Protein AF-A0A2Z4ULY5-F1 (afdb_monomer_lite)

pLDDT: mean 94.09, std 8.88, range [50.16, 98.69]

Radius of gyration: 17.5 Å; chains: 1; bounding box: 41×25×54 Å

Foldseek 3Di:
DALLVLLLVLLLVLLCLLLVQLVCLQPPLFDDPLVCQLVVHDLVPDDPVVSVVVSVVSNVLSVLSNVLSVLSNCLSPPPLVPHPLVSLVVNLVSLCVSQVVVLVVVVVSVVRGVGDDPSVSSVSSNVSSVSSSVSSDDPPDDD

Sequence (143 aa):
MTRLKIAKLCFYIVAIGLFGTGLIYMFLGTPMPYHLDAMQVAWSDLPQQYQVIITAFQRGAASGFLGGGIAIAMMTFFALERGGSWVRWGILLMGLIETIPAIHSVSQVMKHTPGEPPLGALVIFTILTLAGFFLSKSKNEPA

Secondary structure (DSSP, 8-state):
--HHHHHHHHHHHHHHHHHHHHHHHHH-SS--HHHHHHHTS-GGGS-HHHHHHHHHHHHHHHHHHHHHHHHHHHIIIIITTTS-HHHHHHHHHHHHHHHHHHHHHHHHHHHHSS----HHHHHHHHHHHHHHHHHT--TTS--

Structure (mmCIF, N/CA/C/O backbone):
data_AF-A0A2Z4ULY5-F1
#
_entry.id   AF-A0A2Z4ULY5-F1
#
loop_
_atom_site.group_PDB
_atom_site.id
_atom_site.type_symbol
_atom_site.label_atom_id
_atom_site.label_alt_id
_atom_site.label_comp_id
_atom_site.label_asym_id
_atom_site.label_entity_id
_atom_site.label_seq_id
_atom_site.pdbx_PDB_ins_code
_atom_site.Cartn_x
_atom_site.Cartn_y
_atom_site.Cartn_z
_atom_site.occupancy
_atom_site.B_iso_or_equiv
_atom_site.auth_seq_id
_atom_site.auth_comp_id
_atom_site.auth_asym_id
_atom_site.auth_atom_id
_atom_site.pdbx_PDB_model_num
ATOM 1 N N . MET A 1 1 ? -12.038 14.964 17.991 1.00 60.66 1 MET A N 1
ATOM 2 C CA . MET A 1 1 ? -12.642 13.770 17.342 1.00 60.66 1 MET A CA 1
ATOM 3 C C . MET A 1 1 ? -12.650 12.601 18.319 1.00 60.66 1 MET A C 1
ATOM 5 O O . MET A 1 1 ? -11.736 12.512 19.125 1.00 60.66 1 MET A O 1
ATOM 9 N N . THR A 1 2 ? -13.649 11.713 18.275 1.00 88.19 2 THR A N 1
ATOM 10 C CA . THR A 1 2 ? -13.622 10.471 19.075 1.00 88.19 2 THR A CA 1
ATOM 11 C C . THR A 1 2 ? -12.558 9.513 18.519 1.00 88.19 2 THR A C 1
ATOM 13 O O . THR A 1 2 ? -12.280 9.556 17.320 1.00 88.19 2 THR A O 1
ATOM 16 N N . ARG A 1 3 ? -11.964 8.641 19.354 1.00 92.44 3 ARG A N 1
ATOM 17 C CA . ARG A 1 3 ? -10.925 7.673 18.916 1.00 92.44 3 ARG A CA 1
ATOM 18 C C . ARG A 1 3 ? -11.381 6.847 17.706 1.00 92.44 3 ARG A C 1
ATOM 20 O O . ARG A 1 3 ? -10.630 6.700 16.750 1.00 92.44 3 ARG A O 1
ATOM 27 N N . LEU A 1 4 ? -12.650 6.435 17.700 1.00 92.69 4 LEU A N 1
ATOM 28 C CA . LEU A 1 4 ? -13.270 5.710 16.591 1.00 92.69 4 LEU A CA 1
ATOM 29 C C . LEU A 1 4 ? -13.349 6.533 15.294 1.00 92.69 4 LEU A C 1
ATOM 31 O O . LEU A 1 4 ? -13.080 6.001 14.223 1.00 92.69 4 LEU A O 1
ATOM 35 N N . LYS A 1 5 ? -13.659 7.836 15.364 1.00 94.19 5 LYS A N 1
ATOM 36 C CA . LYS A 1 5 ? -13.644 8.712 14.176 1.00 94.19 5 LYS A CA 1
ATOM 37 C C . LYS A 1 5 ? -12.239 8.826 13.581 1.00 94.19 5 LYS A C 1
ATOM 39 O O . LYS A 1 5 ? -12.105 8.825 12.363 1.00 94.19 5 LYS A O 1
ATOM 44 N N . ILE A 1 6 ? -11.209 8.902 14.428 1.00 96.19 6 ILE A N 1
ATOM 45 C CA . ILE A 1 6 ? -9.809 8.921 13.973 1.00 96.19 6 ILE A CA 1
ATOM 46 C C . ILE A 1 6 ? -9.442 7.566 13.356 1.00 96.19 6 ILE A C 1
ATOM 48 O O . ILE A 1 6 ? -8.876 7.538 12.272 1.00 96.19 6 ILE A O 1
ATOM 52 N N . ALA A 1 7 ? -9.843 6.451 13.976 1.00 96.31 7 ALA A N 1
ATOM 53 C CA . ALA A 1 7 ? -9.616 5.117 13.422 1.00 96.31 7 ALA A CA 1
ATOM 54 C C . ALA A 1 7 ? -10.244 4.941 12.029 1.00 96.31 7 ALA A C 1
ATOM 56 O O . ALA A 1 7 ? -9.567 4.493 11.106 1.00 96.31 7 ALA A O 1
ATOM 57 N N . LYS A 1 8 ? -11.508 5.359 11.854 1.00 96.94 8 LYS A N 1
ATOM 58 C CA . LYS A 1 8 ? -12.184 5.359 10.546 1.00 96.94 8 LYS A CA 1
ATOM 59 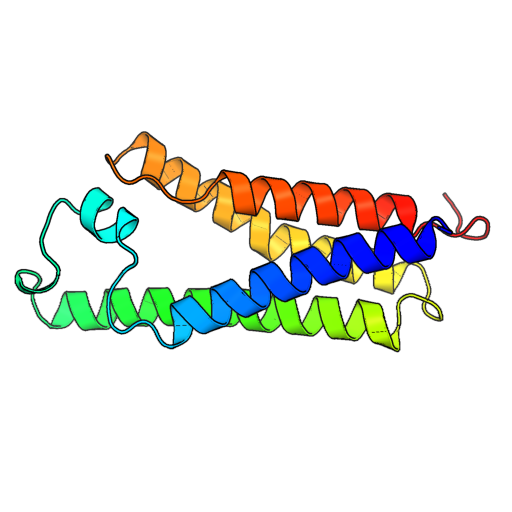C C . LYS A 1 8 ? -11.422 6.192 9.524 1.00 96.94 8 LYS A C 1
ATOM 61 O O . LYS A 1 8 ? -11.250 5.744 8.399 1.00 96.94 8 LYS A O 1
ATOM 66 N N . LEU A 1 9 ? -10.949 7.378 9.910 1.00 98.06 9 LEU A N 1
ATOM 67 C CA . LEU A 1 9 ? -10.160 8.227 9.020 1.00 98.06 9 LEU A CA 1
ATOM 68 C C . LEU A 1 9 ? -8.866 7.529 8.577 1.00 98.06 9 LEU A C 1
ATOM 70 O O . LEU A 1 9 ? -8.583 7.506 7.384 1.00 98.06 9 LEU A O 1
ATOM 74 N N . CYS A 1 10 ? -8.124 6.911 9.502 1.00 98.31 10 CYS A N 1
ATOM 75 C CA . CYS A 1 10 ? -6.928 6.136 9.168 1.00 98.31 10 CYS A CA 1
ATOM 76 C C . CYS A 1 10 ? -7.238 5.027 8.153 1.00 98.31 10 CYS A C 1
ATOM 78 O O . CYS A 1 10 ? -6.563 4.928 7.132 1.00 98.31 10 CYS A O 1
ATOM 80 N N . PHE A 1 11 ? -8.285 4.235 8.397 1.00 98.38 11 PHE A N 1
ATOM 81 C CA . PHE A 1 11 ? -8.672 3.155 7.491 1.00 98.38 11 PHE A CA 1
ATOM 82 C C . PHE A 1 11 ? -9.174 3.651 6.136 1.00 98.38 11 PHE A C 1
ATOM 84 O O . PHE A 1 11 ? -8.854 3.037 5.125 1.00 98.38 11 PHE A O 1
ATOM 91 N N . TYR A 1 12 ? -9.899 4.770 6.074 1.00 98.62 12 TYR A N 1
ATOM 92 C CA . TYR A 1 12 ? -10.317 5.342 4.794 1.00 98.62 12 TYR A CA 1
ATOM 93 C C . TYR A 1 12 ? -9.146 5.882 3.981 1.00 98.62 12 TYR A C 1
ATOM 95 O O . TYR A 1 12 ? -9.136 5.692 2.770 1.00 98.62 12 TYR A O 1
ATOM 103 N N . ILE A 1 13 ? -8.148 6.505 4.615 1.00 98.56 13 ILE A N 1
ATOM 104 C CA . ILE A 1 13 ? -6.936 6.942 3.909 1.00 98.56 13 ILE A CA 1
ATOM 105 C C . ILE A 1 13 ? -6.221 5.732 3.296 1.00 98.56 13 ILE A C 1
ATOM 107 O O . ILE A 1 13 ? -5.849 5.778 2.126 1.00 98.56 13 ILE A O 1
ATOM 111 N N . VAL A 1 14 ? -6.086 4.634 4.049 1.00 98.62 14 VAL A N 1
ATOM 112 C CA . VAL A 1 14 ? -5.520 3.376 3.532 1.00 98.62 14 VAL A CA 1
ATOM 113 C C . VAL A 1 14 ? -6.369 2.829 2.386 1.00 98.62 14 VAL A C 1
ATOM 115 O O . VAL A 1 14 ? -5.836 2.539 1.323 1.00 98.62 14 VAL A O 1
ATOM 118 N N . ALA A 1 15 ? -7.688 2.736 2.564 1.00 98.69 15 ALA A N 1
ATOM 119 C CA . ALA A 1 15 ? -8.592 2.202 1.552 1.00 98.69 15 ALA A CA 1
ATOM 120 C C . ALA A 1 15 ? -8.541 2.993 0.239 1.00 98.69 15 ALA A C 1
ATOM 122 O O . ALA A 1 15 ? -8.439 2.396 -0.828 1.00 98.69 15 ALA A O 1
ATOM 123 N N . ILE A 1 16 ? -8.569 4.327 0.315 1.00 98.56 16 ILE A N 1
ATOM 124 C CA . ILE A 1 16 ? -8.464 5.216 -0.849 1.00 98.56 16 ILE A CA 1
ATOM 125 C C . ILE A 1 16 ? -7.090 5.077 -1.503 1.00 98.56 16 ILE A C 1
ATOM 127 O O . ILE A 1 16 ? -7.008 5.023 -2.727 1.00 98.56 16 ILE A O 1
ATOM 131 N N . GLY A 1 17 ? -6.025 4.992 -0.704 1.00 98.25 17 GLY A N 1
ATOM 132 C CA . GLY A 1 17 ? -4.666 4.789 -1.191 1.00 98.25 17 GLY A CA 1
ATOM 133 C C . GLY A 1 17 ? -4.522 3.495 -1.989 1.00 98.25 17 GLY A C 1
ATOM 134 O O . GLY A 1 17 ? -4.127 3.536 -3.150 1.00 98.25 17 GLY A O 1
ATOM 135 N N . LEU A 1 18 ? -4.918 2.364 -1.400 1.00 98.25 18 LEU A N 1
ATOM 136 C CA . LEU A 1 18 ? -4.883 1.057 -2.061 1.00 98.25 18 LEU A CA 1
ATOM 137 C C . LEU A 1 18 ? -5.793 1.034 -3.293 1.00 98.25 18 LEU A C 1
ATOM 139 O O . LEU A 1 18 ? -5.355 0.652 -4.372 1.00 98.25 18 LEU A O 1
ATOM 143 N N . PHE A 1 19 ? -7.030 1.520 -3.178 1.00 98.56 19 PHE A N 1
ATOM 144 C CA . PHE A 1 19 ? -7.955 1.569 -4.309 1.00 98.56 19 PHE A CA 1
ATOM 145 C C . PHE A 1 19 ? -7.406 2.424 -5.461 1.00 98.56 19 PHE A C 1
ATOM 147 O O . PHE A 1 19 ? -7.430 1.997 -6.613 1.00 98.56 19 PHE A O 1
ATOM 154 N N . GLY A 1 20 ? -6.848 3.598 -5.158 1.00 98.06 20 GLY A N 1
ATOM 155 C CA . GLY A 1 20 ? -6.217 4.478 -6.139 1.00 98.06 20 GLY A CA 1
ATOM 156 C C . GLY A 1 20 ? -5.015 3.828 -6.824 1.00 98.06 20 GLY A C 1
ATOM 157 O O . GLY A 1 20 ? -4.941 3.831 -8.052 1.00 98.06 20 GLY A O 1
ATOM 158 N N . THR A 1 21 ? -4.108 3.206 -6.062 1.00 96.69 21 THR A N 1
ATOM 159 C CA . THR A 1 21 ? -2.981 2.439 -6.621 1.00 96.69 21 THR A CA 1
ATOM 160 C C . THR A 1 21 ? -3.470 1.297 -7.508 1.00 96.69 21 THR A C 1
ATOM 162 O O . THR A 1 21 ? -2.955 1.114 -8.610 1.00 96.69 21 THR A O 1
ATOM 165 N N . GLY A 1 22 ? -4.502 0.575 -7.071 1.00 97.75 22 GLY A N 1
ATOM 166 C CA . GLY A 1 22 ? -5.125 -0.496 -7.834 1.00 97.75 22 GLY A CA 1
ATOM 167 C C . GLY A 1 22 ? -5.707 -0.021 -9.166 1.00 97.75 22 GLY A C 1
ATOM 168 O O . GLY A 1 22 ? -5.466 -0.648 -10.195 1.00 97.75 22 GLY A O 1
ATOM 169 N N . LEU A 1 23 ? -6.401 1.122 -9.187 1.00 98.25 23 LEU A N 1
ATOM 170 C CA . LEU A 1 23 ? -6.901 1.722 -10.428 1.00 98.25 23 LEU A CA 1
ATOM 171 C C . LEU A 1 23 ? -5.757 2.114 -11.368 1.00 98.25 23 LEU A C 1
ATOM 173 O O . LEU A 1 23 ? -5.808 1.792 -12.555 1.00 98.25 23 LEU A O 1
ATOM 177 N N . ILE A 1 24 ? -4.715 2.768 -10.846 1.00 96.69 24 ILE A N 1
ATOM 178 C CA . ILE A 1 24 ? -3.549 3.157 -11.648 1.00 96.69 24 ILE A CA 1
ATOM 179 C C . ILE A 1 24 ? -2.929 1.913 -12.286 1.00 96.69 24 ILE A C 1
ATOM 181 O O . ILE A 1 24 ? -2.782 1.858 -13.501 1.00 96.69 24 ILE A O 1
ATOM 185 N N . TYR A 1 25 ? -2.627 0.882 -11.500 1.00 96.25 25 TYR A N 1
ATOM 186 C CA . TYR A 1 25 ? -1.957 -0.321 -11.999 1.00 96.25 25 TYR A CA 1
ATOM 187 C C . TYR A 1 25 ? -2.832 -1.127 -12.971 1.00 96.25 25 TYR A C 1
ATOM 189 O O . TYR A 1 25 ? -2.308 -1.749 -13.895 1.00 96.25 25 TYR A O 1
ATOM 197 N N . MET A 1 26 ? -4.158 -1.097 -12.804 1.00 97.75 26 MET A N 1
ATOM 198 C CA . MET A 1 26 ? -5.091 -1.800 -13.687 1.00 97.75 26 MET A CA 1
ATOM 199 C C . MET A 1 26 ? -5.099 -1.199 -15.098 1.00 97.75 26 MET A C 1
ATOM 201 O O . MET A 1 26 ? -5.076 -1.929 -16.096 1.00 97.75 26 MET A O 1
ATOM 205 N N . PHE A 1 27 ? -5.133 0.133 -15.178 1.00 96.88 27 PHE A N 1
ATOM 206 C CA . PHE A 1 27 ? -5.362 0.853 -16.431 1.00 96.88 27 PHE A CA 1
ATOM 207 C C . PHE A 1 27 ? -4.097 1.422 -17.072 1.00 96.88 27 PHE A C 1
ATOM 209 O O . PHE A 1 27 ? -4.124 1.745 -18.259 1.00 96.88 27 PHE A O 1
ATOM 216 N N . LEU A 1 28 ? -2.984 1.514 -16.341 1.00 93.56 28 LEU A N 1
ATOM 217 C CA . LEU A 1 28 ? -1.723 1.961 -16.918 1.00 93.56 28 LEU A CA 1
ATOM 218 C C . LEU A 1 28 ? -1.217 0.917 -17.928 1.00 93.56 28 LEU A C 1
ATOM 220 O O . LEU A 1 28 ? -0.970 -0.241 -17.591 1.00 93.56 28 LEU A O 1
ATOM 224 N N . GLY A 1 29 ? -1.099 1.334 -19.191 1.00 91.06 29 GLY A N 1
ATOM 225 C CA . GLY A 1 29 ? -0.690 0.471 -20.308 1.00 91.06 29 GLY A CA 1
ATOM 226 C C . GLY A 1 29 ? 0.809 0.168 -20.358 1.00 91.06 29 GLY A C 1
ATOM 227 O O . GLY A 1 29 ? 1.234 -0.679 -21.138 1.00 91.06 29 GLY A O 1
ATOM 228 N N . THR A 1 30 ? 1.599 0.837 -19.524 1.00 93.50 30 THR A N 1
ATOM 229 C CA . THR A 1 30 ? 3.047 0.662 -19.402 1.00 93.50 30 THR A CA 1
ATOM 230 C C . THR A 1 30 ? 3.422 0.463 -17.932 1.00 93.50 30 THR A C 1
ATOM 232 O O . THR A 1 30 ? 2.622 0.777 -17.044 1.00 93.50 30 THR A O 1
ATOM 235 N N . PRO A 1 31 ? 4.628 -0.038 -17.636 1.00 94.06 31 PRO A N 1
ATOM 236 C CA . PRO A 1 31 ? 5.144 -0.044 -16.275 1.00 94.06 31 PRO A CA 1
ATOM 237 C C . PRO A 1 31 ? 5.253 1.381 -15.714 1.00 94.06 31 PRO A C 1
ATOM 239 O O 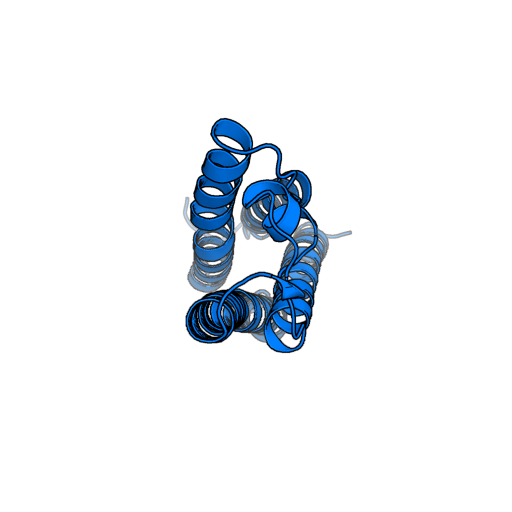. PRO A 1 31 ? 5.490 2.333 -16.461 1.00 94.06 31 PRO A O 1
ATOM 242 N N . MET A 1 32 ? 5.112 1.530 -14.393 1.00 94.00 32 MET A N 1
ATOM 243 C CA . MET A 1 32 ? 5.460 2.787 -13.705 1.00 94.00 32 MET A CA 1
ATOM 244 C C . MET A 1 32 ? 6.914 3.209 -14.005 1.00 94.00 32 MET A C 1
ATOM 246 O O . MET A 1 32 ? 7.752 2.323 -14.173 1.00 94.00 32 MET A O 1
ATOM 250 N N . PRO A 1 33 ? 7.249 4.515 -13.987 1.00 93.44 33 PRO A N 1
ATOM 251 C CA . PRO A 1 33 ? 8.596 5.003 -14.310 1.00 93.44 33 PRO A CA 1
ATOM 252 C C . PRO A 1 33 ? 9.720 4.268 -13.570 1.00 93.44 33 PRO A C 1
ATOM 254 O O . PRO A 1 33 ? 10.630 3.755 -14.211 1.00 93.44 33 PRO A O 1
ATOM 257 N N . TYR A 1 34 ? 9.576 4.060 -12.256 1.00 94.12 34 TYR A N 1
ATOM 258 C CA . TYR A 1 34 ? 10.588 3.355 -11.463 1.00 94.12 34 TYR A CA 1
ATOM 259 C C . TYR A 1 34 ? 10.828 1.901 -11.911 1.00 94.12 34 TYR A C 1
ATOM 261 O O . TYR A 1 34 ? 11.895 1.356 -11.649 1.00 94.12 34 TYR A O 1
ATOM 269 N N . HIS A 1 35 ? 9.853 1.240 -12.553 1.00 95.19 35 HIS A N 1
ATOM 270 C CA . HIS A 1 35 ? 10.065 -0.095 -13.119 1.00 95.19 35 HIS A CA 1
ATOM 271 C C . HIS A 1 35 ? 10.952 -0.027 -14.362 1.00 95.19 35 HIS A C 1
ATOM 273 O O . HIS A 1 35 ? 11.785 -0.905 -14.555 1.00 95.19 35 HIS A O 1
ATOM 279 N N . LEU A 1 36 ? 10.777 0.994 -15.205 1.00 94.88 36 LEU A N 1
ATOM 280 C CA . LEU A 1 36 ? 11.632 1.208 -16.374 1.00 94.88 36 LEU A CA 1
ATOM 281 C C . LEU A 1 36 ? 1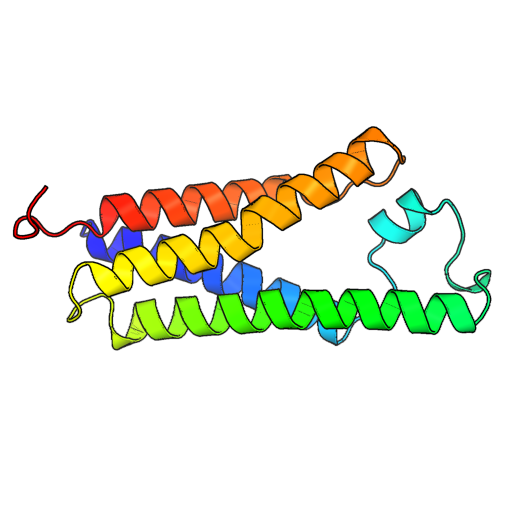3.052 1.561 -15.929 1.00 94.88 36 LEU A C 1
ATOM 283 O O . LEU A 1 36 ? 14.007 0.978 -16.436 1.00 94.88 36 LEU A O 1
ATOM 287 N N . ASP A 1 37 ? 13.174 2.410 -14.906 1.00 95.94 37 ASP A N 1
ATOM 288 C CA . ASP A 1 37 ? 14.455 2.708 -14.269 1.00 95.94 37 ASP A CA 1
ATOM 289 C C . ASP A 1 37 ? 15.081 1.430 -13.697 1.00 95.94 37 ASP A C 1
ATOM 291 O O . ASP A 1 37 ? 16.249 1.153 -13.947 1.00 95.94 37 ASP A O 1
ATOM 295 N N . ALA A 1 38 ? 14.312 0.583 -13.008 1.00 96.62 38 ALA A N 1
ATOM 296 C CA . ALA A 1 38 ? 14.814 -0.684 -12.482 1.00 96.62 38 ALA A CA 1
ATOM 297 C C . ALA A 1 38 ? 15.310 -1.642 -13.581 1.00 96.62 38 ALA A C 1
ATOM 299 O O . ALA A 1 38 ? 16.301 -2.342 -13.380 1.00 96.62 38 ALA A O 1
ATOM 300 N N . MET A 1 39 ? 14.637 -1.676 -14.735 1.00 95.25 39 MET A N 1
ATOM 301 C CA . MET A 1 39 ? 15.014 -2.530 -15.867 1.00 95.25 39 MET A CA 1
ATOM 302 C C . MET A 1 39 ? 16.120 -1.930 -16.746 1.00 95.25 39 MET A C 1
ATOM 304 O O . MET A 1 39 ? 16.700 -2.662 -17.544 1.00 95.25 39 MET A O 1
ATOM 308 N N . GLN A 1 40 ? 16.411 -0.628 -16.615 1.00 95.94 40 GLN A N 1
ATOM 309 C CA . GLN A 1 40 ? 17.408 0.098 -17.416 1.00 95.94 40 GLN A CA 1
ATOM 310 C C . GLN A 1 40 ? 17.193 -0.048 -18.937 1.00 95.94 40 GLN A C 1
ATOM 312 O O . GLN A 1 40 ? 18.142 -0.062 -19.719 1.00 95.94 40 GLN A O 1
ATOM 317 N N . VAL A 1 41 ? 15.934 -0.163 -19.367 1.00 94.19 41 VAL A N 1
ATOM 318 C CA . VAL A 1 41 ? 15.548 -0.324 -20.776 1.00 94.19 41 VAL A CA 1
ATOM 319 C C . VAL A 1 41 ? 14.267 0.450 -21.057 1.00 94.19 41 VAL A C 1
ATOM 321 O O . VAL A 1 41 ? 13.357 0.501 -20.223 1.00 94.19 41 VAL A O 1
ATOM 324 N N . ALA A 1 42 ? 14.180 1.055 -22.242 1.00 95.19 42 ALA A N 1
ATOM 325 C CA . ALA A 1 42 ? 12.957 1.714 -22.667 1.00 95.19 42 ALA A CA 1
ATOM 326 C C . ALA A 1 42 ? 11.847 0.682 -22.904 1.00 95.19 42 ALA A C 1
ATOM 328 O O . ALA A 1 42 ? 12.079 -0.419 -23.405 1.00 95.19 42 ALA A O 1
ATOM 329 N N . TRP A 1 43 ? 10.607 1.058 -22.589 1.00 96.06 43 TRP A N 1
ATOM 330 C CA . TRP A 1 43 ? 9.452 0.182 -22.790 1.00 96.06 43 TRP A CA 1
ATOM 331 C C . TRP A 1 43 ? 9.300 -0.287 -24.246 1.00 96.06 43 TRP A C 1
ATOM 333 O O . TRP A 1 43 ? 8.988 -1.451 -24.484 1.00 96.06 43 TRP A O 1
ATOM 343 N N . SER A 1 44 ? 9.560 0.603 -25.211 1.00 96.12 44 SER A N 1
ATOM 344 C CA . SER A 1 44 ? 9.498 0.321 -26.652 1.00 96.12 44 SER A CA 1
ATOM 345 C C . SER A 1 44 ? 10.499 -0.729 -27.118 1.00 96.12 44 SER A C 1
ATOM 347 O O . SER A 1 44 ? 10.256 -1.391 -28.123 1.00 96.12 44 SER A O 1
ATOM 349 N N . ASP A 1 45 ? 11.602 -0.879 -26.390 1.00 97.00 45 ASP A N 1
ATOM 350 C CA . ASP A 1 45 ? 12.735 -1.704 -26.805 1.00 97.00 45 ASP A CA 1
ATOM 351 C C . ASP A 1 45 ? 12.610 -3.131 -26.251 1.00 97.00 45 ASP A C 1
ATOM 353 O O . ASP A 1 45 ? 13.347 -4.036 -26.645 1.00 97.00 45 ASP A O 1
ATOM 357 N N . LEU A 1 46 ? 11.643 -3.362 -25.354 1.00 96.19 46 LEU A N 1
ATOM 358 C CA . LEU A 1 46 ? 11.320 -4.689 -24.855 1.00 96.19 46 LEU A CA 1
ATOM 359 C C . LEU A 1 46 ? 10.579 -5.508 -25.918 1.00 96.19 46 LEU A C 1
ATOM 361 O O . LEU A 1 46 ? 9.585 -5.032 -26.474 1.00 96.19 46 LEU A O 1
ATOM 365 N N . PRO A 1 47 ? 10.963 -6.779 -26.135 1.00 97.62 47 PRO A N 1
ATOM 366 C CA . PRO A 1 47 ? 10.182 -7.686 -26.962 1.00 97.62 47 PRO A CA 1
ATOM 367 C C . PRO A 1 47 ? 8.730 -7.794 -26.480 1.00 97.62 47 PRO A C 1
ATOM 369 O O . PRO A 1 47 ? 8.461 -7.841 -25.275 1.00 97.62 47 PRO A O 1
ATOM 372 N N . GLN A 1 48 ? 7.791 -7.892 -27.424 1.00 97.19 48 GLN A N 1
ATOM 373 C CA . GLN A 1 48 ? 6.350 -7.858 -27.152 1.00 97.19 48 GLN A CA 1
ATOM 374 C C . GLN A 1 48 ? 5.907 -8.886 -26.097 1.00 97.19 48 GLN A C 1
ATOM 376 O O . GLN A 1 48 ? 5.055 -8.587 -25.262 1.00 97.19 48 GLN A O 1
ATOM 381 N N . GLN A 1 49 ? 6.508 -10.080 -26.075 1.00 97.81 49 GLN A N 1
ATOM 382 C CA . GLN A 1 49 ? 6.205 -11.103 -25.072 1.00 97.81 49 GLN A CA 1
ATOM 383 C C . GLN A 1 49 ? 6.506 -10.650 -23.633 1.00 97.81 49 GLN A C 1
ATOM 385 O O . GLN A 1 49 ? 5.728 -10.947 -22.726 1.00 97.81 49 GLN A O 1
ATOM 390 N N . TYR A 1 50 ? 7.585 -9.891 -23.413 1.00 96.81 50 TYR A N 1
ATOM 391 C CA . TYR A 1 50 ? 7.896 -9.340 -22.093 1.00 96.81 50 TYR A CA 1
ATOM 392 C C . TYR A 1 50 ? 6.948 -8.206 -21.742 1.00 96.81 50 TYR A C 1
ATOM 394 O O . TYR A 1 50 ? 6.503 -8.129 -20.599 1.00 96.81 50 TYR A O 1
ATOM 402 N N . GLN A 1 51 ? 6.575 -7.384 -22.727 1.00 97.44 51 GLN A N 1
ATOM 403 C CA . GLN A 1 51 ? 5.597 -6.328 -22.507 1.00 97.44 51 GLN A CA 1
ATOM 404 C C . GLN A 1 51 ? 4.268 -6.899 -21.989 1.00 97.44 51 GLN A C 1
ATOM 406 O O . GLN A 1 51 ? 3.760 -6.480 -20.951 1.00 97.44 51 GLN A O 1
ATOM 411 N N . VAL A 1 52 ? 3.750 -7.938 -22.650 1.00 97.19 52 VAL A N 1
ATOM 412 C CA . VAL A 1 52 ? 2.511 -8.617 -22.240 1.00 97.19 52 VAL A CA 1
ATOM 413 C C . VAL A 1 52 ? 2.611 -9.158 -20.812 1.00 97.19 52 VAL A C 1
ATOM 415 O O . VAL A 1 52 ? 1.711 -8.926 -20.004 1.00 97.19 52 VAL A O 1
ATOM 418 N N . ILE A 1 53 ? 3.701 -9.857 -20.486 1.00 96.88 53 ILE A N 1
ATOM 419 C CA . ILE A 1 53 ? 3.886 -10.479 -19.170 1.00 96.88 53 ILE A CA 1
ATOM 420 C C . ILE A 1 53 ? 4.011 -9.421 -18.067 1.00 96.88 53 ILE A C 1
ATOM 422 O O . ILE A 1 53 ? 3.351 -9.538 -17.036 1.00 96.88 53 ILE A O 1
ATOM 426 N N . ILE A 1 54 ? 4.800 -8.365 -18.276 1.00 95.88 54 ILE A N 1
ATOM 427 C CA . ILE A 1 54 ? 4.986 -7.297 -17.284 1.00 95.88 54 ILE A CA 1
ATOM 428 C C . ILE A 1 54 ? 3.662 -6.565 -17.028 1.00 95.88 54 ILE A C 1
ATOM 430 O O . ILE A 1 54 ? 3.287 -6.354 -15.874 1.00 95.88 54 ILE A O 1
ATOM 434 N N . THR A 1 55 ? 2.904 -6.239 -18.079 1.00 96.31 55 THR A N 1
ATOM 435 C CA . THR A 1 55 ? 1.574 -5.631 -17.927 1.00 96.31 55 THR A CA 1
ATOM 436 C C . THR A 1 55 ? 0.607 -6.568 -17.199 1.00 96.31 55 THR A C 1
ATOM 438 O O . THR A 1 55 ? -0.166 -6.115 -16.354 1.00 96.31 55 THR A O 1
ATOM 441 N N . ALA A 1 56 ? 0.648 -7.875 -17.477 1.00 96.81 56 ALA A N 1
ATOM 442 C CA . ALA A 1 56 ? -0.172 -8.855 -16.76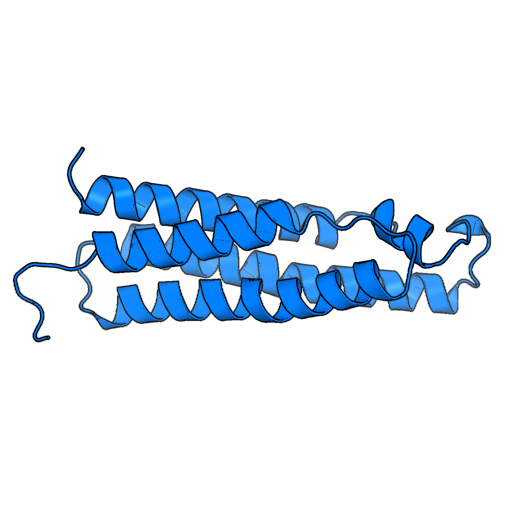8 1.00 96.81 56 ALA A CA 1
ATOM 443 C C . ALA A 1 56 ? 0.174 -8.916 -15.271 1.00 96.81 56 ALA A C 1
ATOM 445 O O . ALA A 1 56 ? -0.737 -8.905 -14.444 1.00 96.81 56 ALA A O 1
ATOM 446 N N . PHE A 1 57 ? 1.461 -8.896 -14.906 1.00 95.31 57 PHE A N 1
ATOM 447 C CA . PHE A 1 57 ? 1.892 -8.827 -13.506 1.00 95.31 57 PHE A CA 1
ATOM 448 C C . PHE A 1 57 ? 1.424 -7.544 -12.816 1.00 95.31 57 PHE A C 1
ATOM 450 O O . PHE A 1 57 ? 0.897 -7.609 -11.705 1.00 95.31 57 PHE A O 1
ATOM 457 N N . GLN A 1 58 ? 1.542 -6.392 -13.483 1.00 95.50 58 GLN A N 1
ATOM 458 C CA . GLN A 1 58 ? 1.055 -5.118 -12.950 1.00 95.50 58 GLN A CA 1
ATOM 459 C C . GLN A 1 58 ? -0.457 -5.159 -12.681 1.00 95.50 58 GLN A C 1
ATOM 461 O O . GLN A 1 58 ? -0.911 -4.753 -11.611 1.00 95.50 58 GLN A O 1
ATOM 466 N N . ARG A 1 59 ? -1.242 -5.717 -13.612 1.00 97.12 59 ARG A N 1
ATOM 467 C CA . ARG A 1 59 ? -2.695 -5.891 -13.450 1.00 97.12 59 ARG A CA 1
ATOM 468 C C . ARG A 1 59 ? -3.056 -6.912 -12.370 1.00 97.12 59 ARG A C 1
ATOM 470 O O . ARG A 1 59 ? -4.026 -6.718 -11.641 1.00 97.12 59 ARG A O 1
ATOM 477 N N . GLY A 1 60 ? -2.258 -7.969 -12.234 1.00 96.31 60 GLY A N 1
ATOM 478 C CA . GLY A 1 60 ? -2.359 -8.920 -11.131 1.00 96.31 60 GLY A CA 1
ATOM 479 C C . GLY A 1 60 ? -2.186 -8.226 -9.780 1.00 96.31 60 GLY A C 1
ATOM 480 O O . GLY A 1 60 ? -3.057 -8.341 -8.922 1.00 96.31 60 GLY A O 1
ATOM 481 N N . ALA A 1 61 ? -1.135 -7.418 -9.623 1.00 95.06 61 ALA A N 1
ATOM 482 C CA . ALA A 1 61 ? -0.917 -6.616 -8.418 1.00 95.06 61 ALA A CA 1
ATOM 483 C C . ALA A 1 61 ? -2.061 -5.613 -8.167 1.00 95.06 61 ALA A C 1
ATOM 485 O O . ALA A 1 61 ? -2.513 -5.462 -7.033 1.00 95.06 61 ALA A O 1
ATOM 486 N N . ALA A 1 62 ? -2.597 -4.988 -9.221 1.00 97.25 62 ALA A N 1
ATOM 487 C CA . ALA A 1 62 ? -3.771 -4.120 -9.114 1.00 97.25 62 ALA A CA 1
ATOM 488 C C . ALA A 1 62 ? -4.985 -4.812 -8.485 1.00 97.25 62 ALA A C 1
ATOM 490 O O . ALA A 1 62 ? -5.722 -4.170 -7.741 1.00 97.25 62 ALA A O 1
ATOM 491 N N . SER A 1 63 ? -5.209 -6.098 -8.769 1.00 97.00 63 SER A N 1
ATOM 492 C CA . SER A 1 63 ? -6.352 -6.826 -8.209 1.00 97.00 63 SER A CA 1
ATOM 493 C C . SER A 1 63 ? -6.290 -6.944 -6.681 1.00 97.00 63 SER A C 1
ATOM 495 O O . SER A 1 63 ? -7.318 -6.755 -6.030 1.00 97.00 63 SER A O 1
ATOM 497 N N . GLY A 1 64 ? -5.094 -7.153 -6.115 1.00 95.69 64 GLY A N 1
ATOM 498 C CA . GLY A 1 64 ? -4.858 -7.139 -4.667 1.00 95.69 64 GLY A CA 1
ATOM 499 C C . GLY A 1 64 ? -5.178 -5.772 -4.074 1.00 95.69 64 GLY A C 1
ATOM 500 O O . GLY A 1 64 ? -6.076 -5.644 -3.246 1.00 95.69 64 GLY A O 1
ATOM 501 N N . PHE A 1 65 ? -4.577 -4.715 -4.624 1.00 97.69 65 PHE A N 1
ATOM 502 C CA . PHE A 1 65 ? -4.813 -3.349 -4.156 1.00 97.69 65 PHE A CA 1
ATOM 503 C C . PHE A 1 65 ? -6.284 -2.906 -4.250 1.00 97.69 65 PHE A C 1
ATOM 505 O O . PHE A 1 65 ? -6.812 -2.306 -3.310 1.00 97.69 65 PHE A O 1
ATOM 512 N N . LEU A 1 66 ? -6.977 -3.227 -5.349 1.00 98.31 66 LEU A N 1
ATOM 513 C CA . LEU A 1 66 ? -8.409 -2.953 -5.501 1.00 98.31 66 LEU A CA 1
ATOM 514 C C . LEU A 1 66 ? -9.236 -3.745 -4.484 1.00 98.31 66 LEU A C 1
ATOM 516 O O . LEU A 1 66 ? -10.074 -3.163 -3.795 1.00 98.31 66 LEU A O 1
ATOM 520 N N . GLY A 1 67 ? -8.994 -5.053 -4.374 1.00 98.19 67 GLY A N 1
ATOM 521 C CA . GLY A 1 67 ? -9.704 -5.932 -3.449 1.00 98.19 67 GLY A CA 1
ATOM 522 C C . GLY A 1 67 ? -9.510 -5.513 -1.993 1.00 98.19 67 GLY A C 1
ATOM 523 O O . GLY A 1 67 ? -10.488 -5.349 -1.264 1.00 98.19 67 GLY A O 1
ATOM 524 N N . GLY A 1 68 ? -8.266 -5.258 -1.588 1.00 97.75 68 GLY A N 1
ATOM 525 C CA . GLY A 1 68 ? -7.901 -4.774 -0.261 1.00 97.75 68 GLY A CA 1
ATOM 526 C C . GLY A 1 68 ? -8.516 -3.415 0.059 1.00 97.75 68 GLY A C 1
ATOM 527 O O . GLY A 1 68 ? -9.140 -3.253 1.109 1.00 97.75 68 GLY A O 1
ATOM 528 N N . GLY A 1 69 ? -8.427 -2.455 -0.867 1.00 98.44 69 GLY A N 1
ATOM 529 C CA . GLY A 1 69 ? -9.039 -1.135 -0.710 1.00 98.44 69 GLY A CA 1
ATOM 530 C C . GLY A 1 69 ? -10.559 -1.203 -0.530 1.00 98.44 69 GLY A C 1
ATOM 531 O O . GLY A 1 69 ? -11.099 -0.615 0.410 1.00 98.44 69 GLY A O 1
ATOM 532 N N . ILE A 1 70 ? -11.251 -1.976 -1.375 1.00 98.56 70 ILE A N 1
ATOM 533 C CA . ILE A 1 70 ? -12.706 -2.174 -1.296 1.00 98.56 70 ILE A CA 1
ATOM 534 C C . ILE A 1 70 ? -13.089 -2.875 0.011 1.00 98.56 70 ILE A C 1
ATOM 536 O O . ILE A 1 70 ? -13.987 -2.409 0.713 1.00 98.56 70 ILE A O 1
ATOM 540 N N . ALA A 1 71 ? -12.398 -3.958 0.373 1.00 98.25 71 ALA A N 1
ATOM 541 C CA . ALA A 1 71 ? -12.684 -4.710 1.589 1.00 98.25 71 ALA A CA 1
ATOM 542 C C . ALA A 1 71 ? -12.524 -3.837 2.841 1.00 98.25 71 ALA A C 1
ATOM 544 O O . ALA A 1 71 ? -13.439 -3.769 3.666 1.00 98.25 71 ALA A O 1
ATOM 545 N N . ILE A 1 72 ? -11.412 -3.101 2.958 1.00 98.50 72 ILE A N 1
ATOM 546 C CA . ILE A 1 72 ? -11.176 -2.189 4.083 1.00 98.50 72 ILE A CA 1
ATOM 547 C C . ILE A 1 72 ? -12.248 -1.094 4.123 1.00 98.50 72 ILE A C 1
ATOM 549 O O . ILE A 1 72 ? -12.787 -0.822 5.199 1.00 98.50 72 ILE A O 1
ATOM 553 N N . ALA A 1 73 ? -12.609 -0.496 2.982 1.00 98.38 73 ALA A N 1
ATOM 554 C CA . ALA A 1 73 ? -13.663 0.517 2.919 1.00 98.38 73 ALA A CA 1
ATOM 555 C C . ALA A 1 73 ? -15.017 -0.033 3.391 1.00 98.38 73 ALA A C 1
ATOM 557 O O . ALA A 1 73 ? -15.659 0.571 4.252 1.00 98.38 73 ALA A O 1
ATOM 558 N N . MET A 1 74 ? -15.432 -1.195 2.878 1.00 98.00 74 MET A N 1
ATOM 559 C CA . MET A 1 74 ? -16.707 -1.826 3.227 1.00 98.00 74 MET A CA 1
ATOM 560 C C . MET A 1 74 ? -16.762 -2.214 4.706 1.00 98.00 74 MET A C 1
ATOM 562 O O . MET A 1 74 ? -17.734 -1.891 5.389 1.00 98.00 74 MET A O 1
ATOM 566 N N . MET A 1 75 ? -15.712 -2.849 5.233 1.00 97.31 75 MET A N 1
ATOM 567 C CA . MET A 1 75 ? -15.640 -3.217 6.650 1.00 97.31 75 MET A CA 1
ATOM 568 C C . MET A 1 75 ? -15.653 -1.978 7.554 1.00 97.31 75 MET A C 1
ATOM 570 O O . MET A 1 75 ? -16.360 -1.952 8.562 1.00 97.31 75 MET A O 1
ATOM 574 N N . THR A 1 76 ? -14.933 -0.921 7.169 1.00 96.94 76 THR A N 1
ATOM 575 C CA . THR A 1 76 ? -14.896 0.349 7.911 1.00 96.94 76 THR A CA 1
ATOM 576 C C . THR A 1 76 ? -16.252 1.055 7.912 1.00 96.94 76 THR A C 1
ATOM 578 O O . THR A 1 76 ? -16.666 1.596 8.941 1.00 96.94 76 THR A O 1
ATOM 581 N N . PHE A 1 77 ? -16.951 1.058 6.774 1.00 96.44 77 PHE A N 1
ATOM 582 C CA . PHE A 1 77 ? -18.225 1.755 6.613 1.00 96.44 77 PHE A CA 1
ATOM 583 C C . PHE A 1 77 ? -19.388 1.007 7.272 1.00 96.44 77 PHE A C 1
ATOM 585 O O . PHE A 1 77 ? -20.125 1.603 8.056 1.00 96.44 77 PHE A O 1
ATOM 592 N N . PHE A 1 78 ? -19.539 -0.289 6.988 1.00 94.62 78 PHE A N 1
ATOM 593 C CA . PHE A 1 78 ? -20.705 -1.067 7.416 1.00 94.62 78 PHE A CA 1
ATOM 594 C C . PHE A 1 78 ? -20.536 -1.729 8.784 1.00 94.62 78 PHE A C 1
ATOM 596 O O . PHE A 1 78 ? -21.510 -1.847 9.528 1.00 94.62 78 PHE A O 1
ATOM 603 N N . ALA A 1 79 ? -19.325 -2.186 9.118 1.00 91.38 79 ALA A N 1
ATOM 604 C CA . ALA A 1 79 ? -19.135 -3.144 10.204 1.00 91.38 79 ALA A CA 1
ATOM 605 C C . ALA A 1 79 ? -18.349 -2.590 11.399 1.00 91.38 79 ALA A C 1
ATOM 607 O O . ALA A 1 79 ? -18.557 -3.062 12.508 1.00 91.38 79 ALA A O 1
ATOM 608 N N . LEU A 1 80 ? -17.488 -1.580 11.238 1.00 92.31 80 LEU A N 1
ATOM 609 C CA . LEU A 1 80 ? -16.572 -1.173 12.316 1.00 92.31 80 LEU A CA 1
ATOM 610 C C . LEU A 1 80 ? -17.267 -0.624 13.573 1.00 92.31 80 LEU A C 1
ATOM 612 O O . LEU A 1 80 ? -16.744 -0.776 14.671 1.00 92.31 80 LEU A O 1
ATOM 616 N N . GLU A 1 81 ? -18.430 0.017 13.436 1.00 88.00 81 GLU A N 1
ATOM 617 C CA . GLU A 1 81 ? -19.149 0.596 14.585 1.00 88.00 81 GLU A CA 1
ATOM 618 C C . GLU A 1 81 ? -20.023 -0.417 15.335 1.00 88.00 81 GLU A C 1
ATOM 620 O O . GLU A 1 81 ? -20.341 -0.205 16.502 1.00 88.00 81 GLU A O 1
ATOM 625 N N . ARG A 1 82 ? -20.448 -1.486 14.654 1.00 84.44 82 ARG A N 1
ATOM 626 C CA . ARG A 1 82 ? -21.450 -2.446 15.154 1.00 84.44 82 ARG A CA 1
ATOM 627 C C . ARG A 1 82 ? -20.902 -3.862 15.314 1.00 84.44 82 ARG A C 1
ATOM 629 O O . ARG A 1 82 ? -21.523 -4.687 15.974 1.00 84.44 82 ARG A O 1
ATOM 636 N N . GLY A 1 83 ? -19.788 -4.160 14.663 1.00 76.25 83 GLY A N 1
ATOM 637 C CA . GLY A 1 83 ? -19.142 -5.458 14.684 1.00 76.25 83 GLY A CA 1
ATOM 638 C C . GLY A 1 83 ? -18.201 -5.604 15.870 1.00 76.25 83 GLY A C 1
ATOM 639 O O . GLY A 1 83 ? -17.713 -4.625 16.432 1.00 76.25 83 GLY A O 1
ATOM 640 N N . GLY A 1 84 ? -17.956 -6.855 16.250 1.00 81.94 84 GLY A N 1
ATOM 641 C CA . GLY A 1 84 ? -16.988 -7.187 17.288 1.00 81.94 84 GLY A CA 1
ATOM 642 C C . GLY A 1 84 ? -15.540 -7.075 16.807 1.00 81.94 84 GLY A C 1
ATOM 643 O O . GLY A 1 84 ? -15.252 -6.667 15.677 1.00 81.94 84 GLY A O 1
ATOM 644 N N . SER A 1 85 ? -14.626 -7.536 17.658 1.00 89.31 85 SER A N 1
ATOM 645 C CA . SER A 1 85 ? -13.176 -7.500 17.437 1.00 89.31 85 SER A CA 1
ATOM 646 C C . SER A 1 85 ? -12.732 -8.081 16.090 1.00 89.31 85 SER A C 1
ATOM 648 O O . SER A 1 85 ? -11.754 -7.604 15.513 1.00 89.31 85 SER A O 1
ATOM 650 N N . TRP A 1 86 ? -13.469 -9.053 15.543 1.00 92.25 86 TRP A N 1
ATOM 651 C CA . TRP A 1 86 ? -13.187 -9.669 14.245 1.00 92.25 86 TRP A CA 1
ATOM 652 C C . TRP A 1 86 ? -13.119 -8.657 13.091 1.00 92.25 86 TRP A C 1
ATOM 654 O O . TRP A 1 86 ? -12.306 -8.835 12.189 1.00 92.25 86 TRP A O 1
ATOM 664 N N . VAL A 1 87 ? -13.908 -7.572 13.121 1.00 94.94 87 VAL A N 1
ATOM 665 C CA . VAL A 1 87 ? -13.877 -6.547 12.060 1.00 94.94 87 VAL A CA 1
ATOM 666 C C . VAL A 1 87 ? -12.548 -5.804 12.087 1.00 94.94 87 VAL A C 1
ATOM 668 O O . VAL A 1 87 ? -11.921 -5.594 11.051 1.00 94.94 87 VAL A O 1
ATOM 671 N N . ARG A 1 88 ? -12.092 -5.436 13.288 1.00 94.94 88 ARG A N 1
ATOM 672 C CA . ARG A 1 88 ? -10.822 -4.732 13.496 1.00 94.94 88 ARG A CA 1
ATOM 673 C C . ARG A 1 88 ? -9.651 -5.604 13.054 1.00 94.94 88 ARG A C 1
ATOM 675 O O . ARG A 1 88 ? -8.764 -5.123 12.356 1.00 94.94 88 ARG A O 1
ATOM 682 N N . TRP A 1 89 ? -9.679 -6.882 13.429 1.00 96.50 89 TRP A N 1
ATOM 683 C CA . TRP A 1 89 ? -8.681 -7.861 13.005 1.00 96.50 89 TRP A CA 1
ATOM 684 C C . TRP A 1 89 ? -8.702 -8.100 11.497 1.00 96.50 89 TRP A C 1
ATOM 686 O O . TRP A 1 89 ? -7.641 -8.127 10.889 1.00 96.50 89 TRP A O 1
ATOM 696 N N . GLY A 1 90 ? -9.878 -8.204 10.875 1.00 97.12 90 GLY A N 1
ATOM 697 C CA . GLY A 1 90 ? -9.982 -8.364 9.426 1.00 97.12 90 GLY A CA 1
ATOM 698 C C . GLY A 1 90 ? -9.411 -7.166 8.666 1.00 97.12 90 GLY A C 1
ATOM 699 O O . GLY A 1 90 ? -8.606 -7.357 7.763 1.00 97.12 90 GLY A O 1
ATOM 700 N N . ILE A 1 91 ? -9.726 -5.934 9.085 1.00 97.81 91 ILE A N 1
ATOM 701 C CA . ILE A 1 91 ? -9.131 -4.726 8.487 1.00 97.81 91 ILE A CA 1
ATOM 702 C C . ILE A 1 91 ? -7.607 -4.714 8.666 1.00 97.81 91 ILE A C 1
ATOM 704 O O . ILE A 1 91 ? -6.886 -4.421 7.714 1.00 97.81 91 ILE A O 1
ATOM 708 N N . LEU A 1 92 ? -7.112 -5.048 9.865 1.00 98.00 92 LEU A N 1
ATOM 709 C CA . LEU A 1 92 ? -5.676 -5.128 10.137 1.00 98.00 92 LEU A CA 1
ATOM 710 C C . LEU A 1 92 ? -4.992 -6.143 9.215 1.00 98.00 92 LEU A C 1
ATOM 712 O O . LEU A 1 92 ? -4.002 -5.806 8.575 1.00 98.00 92 LEU A O 1
ATOM 716 N N . LEU A 1 93 ? -5.520 -7.366 9.135 1.00 97.94 93 LEU A N 1
ATOM 717 C CA . LEU A 1 93 ? -4.944 -8.432 8.318 1.00 97.94 93 LEU A CA 1
ATOM 718 C C . LEU A 1 93 ? -4.941 -8.060 6.836 1.00 97.94 93 LEU A C 1
ATOM 720 O O . LEU A 1 93 ? -3.908 -8.215 6.197 1.00 97.94 93 LEU A O 1
ATOM 724 N N . MET A 1 94 ? -6.040 -7.509 6.313 1.00 97.56 94 MET A N 1
ATOM 725 C CA . MET A 1 94 ? -6.099 -7.046 4.924 1.00 97.56 94 MET A CA 1
ATOM 726 C C . MET A 1 94 ? -5.059 -5.953 4.660 1.00 97.56 94 MET A C 1
ATOM 728 O O . MET A 1 94 ? -4.308 -6.044 3.696 1.00 97.56 94 MET A O 1
ATOM 732 N N . GLY A 1 95 ? -4.944 -4.957 5.544 1.00 97.31 95 GLY A N 1
ATOM 733 C CA . GLY A 1 95 ? -3.945 -3.900 5.385 1.00 97.31 95 GLY A CA 1
ATOM 734 C C . GLY A 1 95 ? -2.510 -4.433 5.410 1.00 97.31 95 GLY A C 1
ATOM 735 O O . GLY A 1 95 ? -1.707 -4.048 4.567 1.00 97.31 95 GLY A O 1
ATOM 736 N N . LEU A 1 96 ? -2.188 -5.358 6.321 1.00 97.88 96 LEU A N 1
ATOM 737 C CA . LEU A 1 96 ? -0.844 -5.939 6.420 1.00 97.88 96 LEU A CA 1
ATOM 738 C C . LEU A 1 96 ? -0.511 -6.899 5.270 1.00 97.88 96 LEU A C 1
ATOM 740 O O . LEU A 1 96 ? 0.633 -6.917 4.822 1.00 97.88 96 LEU A O 1
ATOM 744 N N . ILE A 1 97 ? -1.480 -7.684 4.790 1.00 97.31 97 ILE A N 1
ATOM 745 C CA . ILE A 1 97 ? -1.297 -8.583 3.640 1.00 97.31 97 ILE A CA 1
ATOM 746 C C . ILE A 1 97 ? -0.994 -7.784 2.373 1.00 97.31 97 ILE A C 1
ATOM 748 O O . ILE A 1 97 ? -0.166 -8.216 1.578 1.00 97.31 97 ILE A O 1
ATOM 752 N N . GLU A 1 98 ? -1.603 -6.611 2.205 1.00 95.56 98 GLU A N 1
ATOM 753 C CA . GLU A 1 98 ? -1.308 -5.746 1.062 1.00 95.56 98 GLU A CA 1
ATOM 754 C C . GLU A 1 98 ? 0.032 -5.014 1.230 1.00 95.56 98 GLU A C 1
ATOM 756 O O . GLU A 1 98 ? 0.817 -4.920 0.287 1.00 95.56 98 GLU A O 1
ATOM 761 N N . THR A 1 99 ? 0.342 -4.492 2.423 1.00 96.62 99 THR A N 1
ATOM 762 C CA . THR A 1 99 ? 1.513 -3.617 2.578 1.00 96.62 99 THR A CA 1
ATOM 763 C C . THR A 1 99 ? 2.818 -4.351 2.865 1.00 96.62 99 THR A C 1
ATOM 765 O O . THR A 1 99 ? 3.848 -3.939 2.340 1.00 96.62 99 THR A 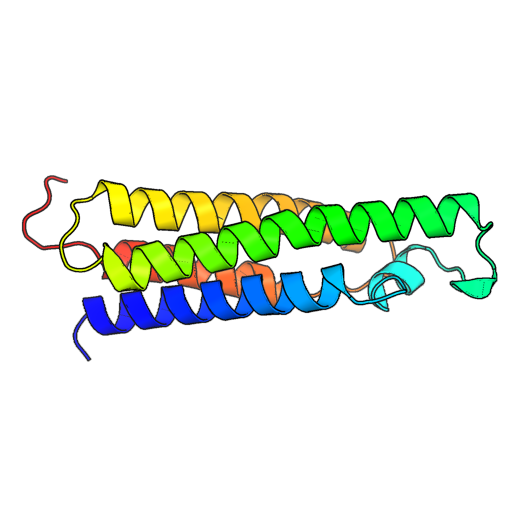O 1
ATOM 768 N N . ILE A 1 100 ? 2.837 -5.426 3.660 1.00 97.56 100 ILE A N 1
ATOM 769 C CA . ILE A 1 100 ? 4.094 -6.073 4.081 1.00 97.56 100 ILE A CA 1
ATOM 770 C C . ILE A 1 100 ? 4.808 -6.784 2.916 1.00 97.56 100 ILE A C 1
ATOM 772 O O . ILE A 1 100 ? 5.997 -6.514 2.707 1.00 97.56 100 ILE A O 1
ATOM 776 N N . PRO A 1 101 ? 4.142 -7.631 2.104 1.00 97.00 101 PRO A N 1
ATOM 777 C CA . PRO A 1 101 ? 4.766 -8.230 0.923 1.00 97.00 101 PRO A CA 1
ATOM 778 C C . PRO A 1 101 ? 5.166 -7.183 -0.120 1.00 97.00 101 PRO A C 1
ATOM 780 O O . PRO A 1 101 ? 6.224 -7.309 -0.743 1.00 97.00 101 PRO A O 1
ATOM 783 N N . ALA A 1 102 ? 4.369 -6.120 -0.278 1.00 95.94 102 ALA A N 1
ATOM 784 C CA . ALA A 1 102 ? 4.702 -5.013 -1.167 1.00 95.94 102 ALA A CA 1
ATOM 785 C C . ALA A 1 102 ? 5.968 -4.285 -0.694 1.00 95.94 102 ALA A C 1
ATOM 787 O O . ALA A 1 102 ? 6.888 -4.115 -1.489 1.00 95.94 102 ALA A O 1
ATOM 788 N N . ILE A 1 103 ? 6.067 -3.945 0.600 1.00 98.00 103 ILE A N 1
ATOM 789 C CA . ILE A 1 103 ? 7.265 -3.352 1.220 1.00 98.00 103 ILE A CA 1
ATOM 790 C C . ILE A 1 103 ? 8.484 -4.235 0.974 1.00 98.00 103 ILE A C 1
ATOM 792 O O . ILE A 1 103 ? 9.528 -3.729 0.564 1.00 98.00 103 ILE A O 1
ATOM 796 N N . HIS A 1 104 ? 8.362 -5.547 1.191 1.00 97.75 104 HIS A N 1
ATOM 797 C CA . HIS A 1 104 ? 9.454 -6.477 0.923 1.00 97.75 104 HIS A CA 1
ATOM 798 C C . HIS A 1 104 ? 9.885 -6.417 -0.547 1.00 97.75 104 HIS A C 1
ATOM 800 O O . HIS A 1 104 ? 11.066 -6.222 -0.828 1.00 97.75 104 HIS A O 1
ATOM 806 N N . SER A 1 105 ? 8.931 -6.517 -1.473 1.00 95.62 105 SER A N 1
ATOM 807 C CA . SER A 1 105 ? 9.188 -6.525 -2.916 1.00 95.62 105 SER A CA 1
ATOM 808 C C . SER A 1 105 ? 9.872 -5.239 -3.381 1.00 95.62 105 SER A C 1
ATOM 810 O O . SER A 1 105 ? 10.923 -5.293 -4.018 1.00 95.62 105 SER A O 1
ATOM 812 N N . VAL A 1 106 ? 9.348 -4.072 -2.996 1.00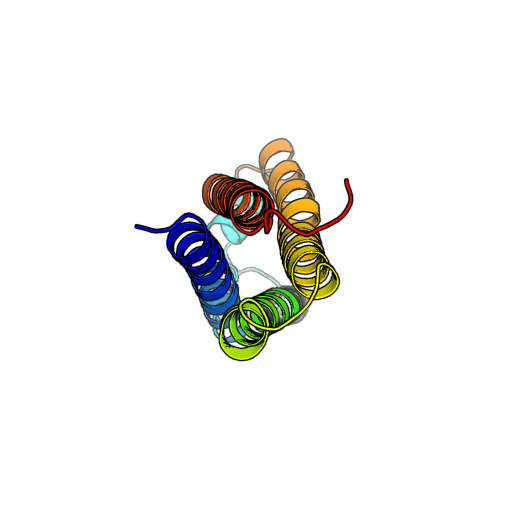 95.75 106 VAL A N 1
ATOM 813 C CA . VAL A 1 106 ? 9.950 -2.786 -3.376 1.00 95.75 106 VAL A CA 1
ATOM 814 C C . VAL A 1 106 ? 11.308 -2.564 -2.710 1.00 95.75 106 VAL A C 1
ATOM 816 O O . VAL A 1 106 ? 12.197 -1.974 -3.315 1.00 95.75 106 VAL A O 1
ATOM 819 N N . SER A 1 107 ? 11.519 -3.107 -1.506 1.00 97.25 107 SER A N 1
ATOM 820 C CA . SER A 1 107 ? 12.833 -3.074 -0.855 1.00 97.25 107 SER A CA 1
ATOM 821 C C . SER A 1 107 ? 13.868 -3.897 -1.621 1.00 97.25 107 SER A C 1
ATOM 823 O O . SER A 1 107 ? 15.038 -3.529 -1.632 1.00 97.25 107 SER A O 1
ATOM 825 N N . GLN A 1 108 ? 13.471 -5.003 -2.260 1.00 97.38 108 GLN A N 1
ATOM 826 C CA . GLN A 1 108 ? 14.382 -5.765 -3.117 1.00 97.38 108 GLN A CA 1
ATOM 827 C C . GLN A 1 108 ? 14.740 -4.990 -4.384 1.00 97.38 108 GLN A C 1
ATOM 829 O O . GLN A 1 108 ? 15.910 -4.980 -4.759 1.00 97.38 108 GLN A O 1
ATOM 834 N N . VAL A 1 109 ? 13.770 -4.300 -4.995 1.00 96.69 109 VAL A N 1
ATOM 835 C CA . VAL A 1 109 ? 14.006 -3.428 -6.159 1.00 96.69 109 VAL A CA 1
ATOM 836 C C . VAL A 1 109 ? 15.017 -2.336 -5.810 1.00 96.69 109 VAL A C 1
ATOM 838 O O . VAL A 1 109 ? 16.028 -2.219 -6.494 1.00 96.69 109 VAL A O 1
ATOM 841 N N . MET A 1 110 ? 14.817 -1.620 -4.699 1.00 96.56 110 MET A N 1
ATOM 842 C CA . MET A 1 110 ? 15.733 -0.558 -4.251 1.00 96.56 110 MET A CA 1
ATOM 843 C C . MET A 1 110 ? 17.151 -1.056 -3.941 1.00 96.56 110 MET A C 1
ATOM 845 O O . MET A 1 110 ? 18.110 -0.302 -4.047 1.00 96.56 110 MET A O 1
ATOM 849 N N . LYS A 1 111 ? 17.299 -2.313 -3.506 1.00 97.38 111 LYS A N 1
ATOM 850 C CA . LYS A 1 111 ? 18.607 -2.891 -3.154 1.00 97.38 111 LYS A CA 1
ATOM 851 C C . LYS A 1 111 ? 19.412 -3.355 -4.363 1.00 97.38 111 LYS A C 1
ATOM 853 O O . LYS A 1 111 ? 20.633 -3.408 -4.275 1.00 97.38 111 LYS A O 1
ATOM 858 N N . HIS A 1 112 ? 18.742 -3.741 -5.446 1.00 97.69 112 HIS A N 1
ATOM 859 C CA . HIS A 1 112 ? 19.376 -4.440 -6.569 1.00 97.69 112 HIS A CA 1
ATOM 860 C C . HIS A 1 112 ? 19.246 -3.701 -7.902 1.00 97.69 112 HIS A C 1
ATOM 862 O O . HIS A 1 112 ? 19.767 -4.170 -8.909 1.00 97.69 112 HIS A O 1
ATOM 868 N N . THR A 1 113 ? 18.548 -2.566 -7.929 1.00 97.56 113 THR A N 1
ATOM 869 C CA . THR A 1 113 ? 18.293 -1.779 -9.138 1.00 97.56 113 THR A CA 1
ATOM 870 C C . THR A 1 113 ? 18.303 -0.285 -8.794 1.00 97.56 113 THR A C 1
ATOM 872 O O . THR A 1 113 ? 18.122 0.062 -7.626 1.00 97.56 113 THR A O 1
ATOM 875 N N . PRO A 1 114 ? 18.464 0.614 -9.778 1.00 96.75 114 PRO A N 1
ATOM 876 C CA . PRO A 1 114 ? 18.373 2.056 -9.547 1.00 96.75 114 PRO A CA 1
ATOM 877 C C . PRO A 1 114 ? 16.925 2.574 -9.455 1.00 96.75 114 PRO A C 1
ATOM 879 O O . PRO A 1 114 ? 16.723 3.776 -9.327 1.00 96.75 114 PRO A O 1
ATOM 882 N N . GLY A 1 115 ? 15.911 1.705 -9.546 1.00 96.19 115 GLY A N 1
ATOM 883 C CA . GLY A 1 115 ? 14.513 2.122 -9.455 1.00 96.19 115 GLY A CA 1
ATOM 884 C C . GLY A 1 115 ? 14.135 2.613 -8.054 1.00 96.19 115 GLY A C 1
ATOM 885 O O . GLY A 1 115 ? 14.462 1.974 -7.052 1.00 96.19 115 GLY A O 1
ATOM 886 N N . GLU A 1 116 ? 13.369 3.706 -7.995 1.00 95.81 116 GLU A N 1
ATOM 887 C CA . GLU A 1 116 ? 12.885 4.332 -6.756 1.00 95.81 116 GLU A CA 1
ATOM 888 C C . GLU A 1 116 ? 11.362 4.146 -6.567 1.00 95.81 116 GLU A C 1
ATOM 890 O O . GLU A 1 116 ? 10.561 5.037 -6.862 1.00 95.81 116 GLU A O 1
ATOM 895 N N . PRO A 1 117 ? 10.907 2.969 -6.101 1.00 95.12 117 PRO A N 1
ATOM 896 C CA . PRO A 1 117 ? 9.503 2.735 -5.792 1.00 95.12 117 PRO A CA 1
ATOM 897 C C . PRO A 1 117 ? 9.018 3.601 -4.612 1.00 95.12 117 PRO A C 1
ATOM 899 O O . PRO A 1 117 ? 9.802 3.966 -3.732 1.00 95.12 117 PRO A O 1
ATOM 902 N N . PRO A 1 118 ? 7.701 3.867 -4.506 1.00 94.31 118 PRO A N 1
ATOM 903 C CA . PRO A 1 118 ? 7.125 4.732 -3.474 1.00 94.31 118 PRO A CA 1
ATOM 904 C C . PRO A 1 118 ? 7.010 4.035 -2.100 1.00 94.31 118 PRO A C 1
ATOM 906 O O . PRO A 1 118 ? 5.928 3.954 -1.516 1.00 94.31 118 PRO A O 1
ATOM 909 N N . LEU A 1 119 ? 8.125 3.538 -1.550 1.00 95.94 119 LEU A N 1
ATOM 910 C CA . LEU A 1 119 ? 8.178 2.811 -0.273 1.00 95.94 119 LEU A CA 1
ATOM 911 C C . LEU A 1 119 ? 7.523 3.596 0.876 1.00 95.94 119 LEU A C 1
ATOM 913 O O . LEU A 1 119 ? 6.800 3.019 1.689 1.00 95.94 119 LEU A O 1
ATOM 917 N N . GLY A 1 120 ? 7.724 4.917 0.915 1.00 95.31 120 GLY A N 1
ATOM 918 C CA . GLY A 1 120 ? 7.141 5.786 1.940 1.00 95.31 120 GLY A CA 1
ATOM 919 C C . GLY A 1 120 ? 5.614 5.685 2.022 1.00 95.31 120 GLY A C 1
ATOM 920 O O . GLY A 1 120 ? 5.069 5.631 3.122 1.00 95.31 120 GLY A O 1
ATOM 921 N N . ALA A 1 121 ? 4.920 5.570 0.884 1.00 95.38 121 ALA A N 1
ATOM 922 C CA . ALA A 1 121 ? 3.464 5.429 0.860 1.00 95.38 121 ALA A CA 1
ATOM 923 C C . ALA A 1 121 ? 3.008 4.109 1.504 1.00 95.38 121 ALA A C 1
ATOM 925 O O . ALA A 1 121 ? 2.096 4.107 2.330 1.00 95.38 121 ALA A O 1
ATOM 926 N N . LEU A 1 122 ? 3.688 2.997 1.202 1.00 96.94 122 LEU A N 1
ATOM 927 C CA . LEU A 1 122 ? 3.379 1.684 1.783 1.00 96.94 122 LEU A CA 1
ATOM 928 C C . LEU A 1 122 ? 3.639 1.645 3.297 1.00 96.94 122 LEU A C 1
ATOM 930 O O . LEU A 1 122 ? 2.854 1.070 4.059 1.00 96.94 122 LEU A O 1
ATOM 934 N N . VAL A 1 123 ? 4.715 2.293 3.753 1.00 98.12 123 VAL A N 1
ATOM 935 C CA . VAL A 1 123 ? 5.016 2.441 5.185 1.00 98.12 123 VAL A CA 1
ATOM 936 C C . VAL A 1 123 ? 3.935 3.271 5.877 1.00 98.12 123 VAL A C 1
ATOM 938 O O . VAL A 1 123 ? 3.431 2.861 6.922 1.00 98.12 123 VAL A O 1
ATOM 941 N N . ILE A 1 124 ? 3.506 4.386 5.276 1.00 98.38 124 ILE A N 1
ATOM 942 C CA . ILE A 1 124 ? 2.404 5.206 5.797 1.00 98.38 124 ILE A CA 1
ATOM 943 C C . ILE A 1 124 ? 1.114 4.385 5.890 1.00 98.38 124 ILE A C 1
ATOM 945 O O . ILE A 1 124 ? 0.461 4.415 6.931 1.00 98.38 124 ILE A O 1
ATOM 949 N N . PHE A 1 125 ? 0.759 3.606 4.864 1.00 98.31 125 PHE A N 1
ATOM 950 C CA . PHE A 1 125 ? -0.432 2.752 4.914 1.00 98.31 125 PHE A CA 1
ATOM 951 C C . PHE A 1 125 ? -0.350 1.702 6.022 1.00 98.31 125 PHE A C 1
ATOM 953 O O . PHE A 1 125 ? -1.335 1.471 6.725 1.00 98.31 125 PHE A O 1
ATOM 960 N N . THR A 1 126 ? 0.830 1.126 6.247 1.00 98.50 126 THR A N 1
ATOM 961 C CA . THR A 1 126 ? 1.067 0.184 7.350 1.00 98.50 126 THR A CA 1
ATOM 962 C C . THR A 1 126 ? 0.866 0.864 8.705 1.00 98.50 126 THR A C 1
ATOM 964 O O . THR A 1 126 ? 0.117 0.368 9.547 1.00 98.50 126 THR A O 1
ATOM 967 N N . ILE A 1 127 ? 1.471 2.039 8.906 1.00 98.56 127 ILE A N 1
ATOM 968 C CA . ILE A 1 127 ? 1.351 2.813 10.149 1.00 98.56 127 ILE A CA 1
ATOM 969 C C . ILE A 1 127 ? -0.103 3.221 10.398 1.00 98.56 127 ILE A C 1
ATOM 971 O O . ILE A 1 127 ? -0.599 3.062 11.512 1.00 98.56 127 ILE A O 1
ATOM 975 N N . LEU A 1 128 ? -0.808 3.709 9.376 1.00 98.56 128 LEU A N 1
ATOM 976 C CA . LEU A 1 128 ? -2.215 4.095 9.486 1.00 98.56 128 LEU A CA 1
ATOM 977 C C . LEU A 1 128 ? -3.116 2.894 9.781 1.00 98.56 128 LEU A C 1
ATOM 979 O O . LEU A 1 128 ? -4.029 3.014 10.596 1.00 98.56 128 LEU A O 1
ATOM 983 N N . THR A 1 129 ? -2.840 1.733 9.184 1.00 98.38 129 THR A N 1
ATOM 984 C CA . THR A 1 129 ? -3.558 0.487 9.484 1.00 98.38 129 THR A CA 1
ATOM 985 C C . THR A 1 129 ? -3.377 0.102 10.954 1.00 98.38 129 THR A C 1
ATOM 987 O O . THR A 1 129 ? -4.361 -0.130 11.659 1.00 98.38 129 THR A O 1
ATOM 990 N N . LEU A 1 130 ? -2.138 0.107 11.460 1.00 98.38 130 LEU A N 1
ATOM 991 C CA . LEU A 1 130 ? -1.842 -0.183 12.867 1.00 98.38 130 LEU A CA 1
ATOM 992 C C . LEU A 1 130 ? -2.491 0.842 13.807 1.00 98.38 130 LEU A C 1
ATOM 994 O O . LEU A 1 130 ? -3.145 0.472 14.783 1.00 98.38 130 LEU A O 1
ATOM 998 N N . ALA A 1 131 ? -2.364 2.134 13.503 1.00 97.75 131 ALA A N 1
ATOM 999 C CA . ALA A 1 131 ? -2.962 3.203 14.293 1.00 97.75 131 ALA A CA 1
ATOM 1000 C C . ALA A 1 131 ? -4.491 3.072 14.344 1.00 97.75 131 ALA A C 1
ATOM 1002 O O . ALA A 1 131 ? -5.076 3.115 15.427 1.00 97.75 131 ALA A O 1
ATOM 1003 N N . GLY A 1 132 ? -5.142 2.841 13.199 1.00 97.06 132 GLY A N 1
ATOM 1004 C CA . GLY A 1 132 ? -6.582 2.602 13.121 1.00 97.06 132 GLY A CA 1
ATOM 1005 C C . GLY A 1 132 ? -7.009 1.376 13.926 1.00 97.06 132 GLY A C 1
ATOM 1006 O O . GLY A 1 132 ? -8.004 1.422 14.657 1.00 97.06 132 GLY A O 1
ATOM 1007 N N . PHE A 1 133 ? -6.218 0.301 13.889 1.00 96.69 133 PHE A N 1
ATOM 1008 C CA . PHE A 1 133 ? -6.460 -0.883 14.704 1.00 96.69 133 PHE A CA 1
ATOM 1009 C C . PHE A 1 133 ? -6.426 -0.553 16.200 1.00 96.69 133 PHE A C 1
ATOM 1011 O O . PHE A 1 133 ? -7.402 -0.818 16.898 1.00 96.69 133 PHE A O 1
ATOM 1018 N N . PHE A 1 134 ? -5.375 0.086 16.716 1.00 95.44 134 PHE A N 1
ATOM 1019 C CA . PHE A 1 134 ? -5.293 0.401 18.149 1.00 95.44 134 PHE A CA 1
ATOM 1020 C C . PHE A 1 134 ? -6.315 1.456 18.603 1.00 95.44 134 PHE A C 1
ATOM 1022 O O . PHE A 1 134 ? -6.827 1.385 19.723 1.00 95.44 134 PHE A O 1
ATOM 1029 N N . LEU A 1 135 ? -6.652 2.421 17.744 1.00 94.62 135 LEU A N 1
ATOM 1030 C CA . LEU A 1 135 ? -7.630 3.471 18.043 1.00 94.62 135 LEU A CA 1
ATOM 1031 C C . LEU A 1 135 ? -9.083 2.983 18.001 1.00 94.62 135 LEU A C 1
ATOM 1033 O O . LEU A 1 135 ? -9.932 3.575 18.668 1.00 94.62 135 LEU A O 1
ATOM 1037 N N . SER A 1 136 ? -9.369 1.914 17.255 1.00 92.81 136 SER A N 1
ATOM 1038 C CA . SER A 1 136 ? -10.709 1.318 17.173 1.00 92.81 136 SER A CA 1
ATOM 1039 C C . SER A 1 136 ? -11.060 0.407 18.356 1.00 92.81 136 SER A C 1
ATOM 1041 O O . SER A 1 136 ? -12.199 -0.045 18.432 1.00 92.81 136 SER A O 1
ATOM 1043 N N . LYS A 1 137 ? -10.135 0.147 19.298 1.00 86.00 137 LYS A N 1
ATOM 1044 C CA . LYS A 1 137 ? -10.407 -0.701 20.475 1.00 86.00 137 LYS A CA 1
ATOM 1045 C C . LYS A 1 137 ? -11.515 -0.101 21.345 1.00 86.00 137 LYS A C 1
ATOM 1047 O O . LYS A 1 137 ? -11.367 1.004 21.874 1.00 86.00 137 LYS A O 1
ATOM 1052 N N . SER A 1 138 ? -12.605 -0.850 21.519 1.00 70.25 138 SER A N 1
ATOM 1053 C CA . SER A 1 138 ? -13.673 -0.513 22.466 1.00 70.25 138 SER A CA 1
ATOM 1054 C C . SER A 1 138 ? -13.248 -0.855 23.899 1.00 70.25 138 SER A C 1
ATOM 1056 O O . SER A 1 138 ? -12.507 -1.811 24.121 1.00 70.25 138 SER A O 1
ATOM 1058 N N . LYS A 1 139 ? -13.735 -0.096 24.893 1.00 59.41 139 LYS A N 1
ATOM 1059 C CA . LYS A 1 139 ? -13.480 -0.361 26.327 1.00 59.41 139 LYS A CA 1
ATOM 1060 C C . LYS A 1 139 ? -14.007 -1.726 26.798 1.00 59.41 139 LYS A C 1
ATOM 1062 O O . LYS A 1 139 ? -13.547 -2.203 27.826 1.00 59.41 139 LYS A O 1
ATOM 1067 N N . ASN A 1 140 ? -14.944 -2.325 26.062 1.00 55.19 140 ASN A N 1
ATOM 1068 C CA . ASN A 1 140 ? -15.658 -3.539 26.467 1.00 55.19 140 ASN A CA 1
ATOM 1069 C C . ASN A 1 140 ? -15.120 -4.824 25.814 1.00 55.19 140 ASN A C 1
ATOM 1071 O O . ASN A 1 140 ? -15.740 -5.873 25.951 1.00 55.19 140 ASN A O 1
ATOM 1075 N N . GLU A 1 141 ? -14.007 -4.763 25.082 1.00 58.09 141 GLU A N 1
ATOM 1076 C CA . GLU A 1 141 ? -13.398 -5.964 24.503 1.00 58.09 141 GLU A CA 1
ATOM 1077 C C . GLU A 1 141 ? -12.389 -6.581 25.485 1.00 58.09 141 GLU A C 1
ATOM 1079 O O . GLU A 1 141 ? -11.533 -5.844 25.993 1.00 58.09 141 GLU A O 1
ATOM 1084 N N . PRO A 1 142 ? -12.462 -7.903 25.757 1.00 50.16 142 PRO A N 1
ATOM 1085 C CA . PRO A 1 142 ? -11.461 -8.582 26.571 1.00 50.16 142 PRO A CA 1
ATOM 1086 C C . PRO A 1 142 ? -10.065 -8.418 25.950 1.00 50.16 142 PRO A C 1
ATOM 1088 O O . PRO A 1 142 ? -9.931 -8.232 24.736 1.00 50.16 142 PRO A O 1
ATOM 1091 N N . ALA A 1 143 ? -9.056 -8.377 26.826 1.00 51.88 143 ALA A N 1
ATOM 1092 C CA . ALA A 1 143 ? -7.665 -8.091 26.479 1.00 51.88 143 ALA A CA 1
ATOM 1093 C C . ALA A 1 143 ? -7.095 -9.084 25.465 1.00 51.88 143 ALA A C 1
ATOM 1095 O O . ALA A 1 143 ? -7.356 -10.297 25.619 1.00 51.88 143 ALA A O 1
#